Protein AF-A0AAV9ZEU3-F1 (afdb_monomer_lite)

Foldseek 3Di:
DVVVVVVVVLVVCCVVPVPPPDPCVVPVPPDPDDDDDDQWDFADDDPPDDPPVDTDIDRPPVVNVVRVVVVVVVVVVPPCPDDPVRVVVVVVVVVVVVPDDDDPVRVVVVPDDDDPVNVVVVVVVDDPPDDPD

Organism: NCBI:txid2862362

Secondary structure (DSSP, 8-state):
-HHHHHHHHHHHHHHHHSSSSSHHHHHHTS--PPPP----EEPPPPTTS---SPPPEE--HHHHHHHHHHHHHHHHHHT--S-HHHHHHHHHHHHHHH--PPPHHHHHHHHSPPPHHHHHHHHHHSPTT----

Radius of gyration: 28.25 Å; chains: 1; bounding box: 56×62×62 Å

Sequence (133 aa):
QNHKKARISANIRNRLEGEVISKYWSMINKPQKPRDVIHRLRKPPNPNQPNTGTAIYESDSRRMANIARNHHNNIQNERRDSTEDERKQTIQRVLSRTARHLSPEQIELLKKKLTREDIVEAMKASANDKAPG

pLDDT: mean 82.83, std 10.75, range [39.19, 95.31]

Structure (mmCIF, N/CA/C/O backbone):
data_AF-A0AAV9ZEU3-F1
#
_entry.id   AF-A0AAV9ZEU3-F1
#
loop_
_atom_site.group_PDB
_atom_site.id
_atom_site.type_symbol
_atom_site.label_atom_id
_atom_site.label_alt_id
_atom_site.label_comp_id
_atom_site.label_asym_id
_atom_site.label_entity_id
_atom_site.label_seq_id
_atom_site.pdbx_PDB_ins_code
_atom_site.Cartn_x
_atom_site.Cartn_y
_atom_site.Cartn_z
_atom_site.occupancy
_atom_site.B_iso_or_equiv
_atom_site.auth_seq_id
_atom_site.auth_comp_id
_atom_site.auth_asym_id
_atom_site.auth_atom_id
_atom_site.pdbx_PDB_model_num
ATOM 1 N N . GLN A 1 1 ? 3.373 -36.953 4.414 1.00 52.97 1 GLN A N 1
ATOM 2 C CA . GLN A 1 1 ? 3.320 -36.603 5.858 1.00 52.97 1 GLN A CA 1
ATOM 3 C C . GLN A 1 1 ? 2.826 -35.169 6.147 1.00 52.97 1 GLN A C 1
ATOM 5 O O . GLN A 1 1 ? 2.176 -34.978 7.170 1.00 52.97 1 GLN A O 1
ATOM 10 N N . ASN A 1 2 ? 3.020 -34.179 5.260 1.00 66.94 2 ASN A N 1
ATOM 11 C CA . ASN A 1 2 ? 2.588 -32.780 5.484 1.00 66.94 2 ASN A CA 1
ATOM 12 C C . ASN A 1 2 ? 1.066 -32.555 5.601 1.00 66.94 2 ASN A C 1
ATOM 14 O O . ASN A 1 2 ? 0.635 -31.725 6.397 1.00 66.94 2 ASN A O 1
ATOM 18 N N . HIS A 1 3 ? 0.234 -33.325 4.892 1.00 72.38 3 HIS A N 1
ATOM 19 C CA . HIS A 1 3 ? -1.227 -33.145 4.929 1.00 72.38 3 HIS A CA 1
ATOM 20 C C . HIS A 1 3 ? -1.856 -33.436 6.301 1.00 72.38 3 HIS A C 1
ATOM 22 O O . HIS A 1 3 ? -2.799 -32.757 6.700 1.00 72.38 3 HIS A O 1
ATOM 28 N N . LYS A 1 4 ? -1.316 -34.404 7.060 1.00 83.31 4 LYS A N 1
ATOM 29 C CA . LYS A 1 4 ? -1.794 -34.707 8.422 1.00 83.31 4 LYS A CA 1
ATOM 30 C C . LYS A 1 4 ? -1.521 -33.536 9.374 1.00 83.31 4 LYS A C 1
ATOM 32 O O . LYS A 1 4 ? -2.421 -33.126 10.098 1.00 83.31 4 LYS A O 1
ATOM 37 N N . LYS A 1 5 ? -0.319 -32.949 9.313 1.00 85.31 5 LYS A N 1
ATOM 38 C CA . LYS A 1 5 ? 0.057 -31.777 10.125 1.00 85.31 5 LYS A CA 1
ATOM 39 C C . LYS A 1 5 ? -0.800 -30.550 9.790 1.00 85.31 5 LYS A C 1
ATOM 41 O O . LYS A 1 5 ? -1.290 -29.890 10.700 1.00 85.31 5 LYS A O 1
ATOM 46 N N . ALA A 1 6 ? -1.042 -30.293 8.502 1.00 85.06 6 ALA A N 1
ATOM 47 C CA . ALA A 1 6 ? -1.888 -29.184 8.057 1.00 85.06 6 ALA A CA 1
ATOM 48 C C . ALA A 1 6 ? -3.336 -29.311 8.563 1.00 85.06 6 ALA A C 1
ATOM 50 O O . ALA A 1 6 ? -3.896 -28.342 9.068 1.00 85.06 6 ALA A O 1
ATOM 51 N N . ARG A 1 7 ? -3.919 -30.518 8.504 1.00 86.19 7 ARG A N 1
ATOM 52 C CA . ARG A 1 7 ? -5.271 -30.782 9.027 1.00 86.19 7 ARG A CA 1
ATOM 53 C C . ARG A 1 7 ? -5.368 -30.570 10.536 1.00 86.19 7 ARG A C 1
ATOM 55 O O . ARG A 1 7 ? -6.319 -29.952 10.997 1.00 86.19 7 ARG A O 1
ATOM 62 N N . ILE A 1 8 ? -4.385 -31.057 11.295 1.00 92.38 8 ILE A N 1
ATOM 63 C CA . ILE A 1 8 ? -4.357 -30.879 12.753 1.00 92.38 8 ILE A CA 1
ATOM 64 C C . ILE A 1 8 ? -4.259 -29.389 13.101 1.00 92.38 8 ILE A C 1
ATOM 66 O O . ILE A 1 8 ? -5.038 -28.902 13.914 1.00 92.38 8 ILE A O 1
ATOM 70 N N . SER A 1 9 ? -3.367 -28.648 12.437 1.00 89.81 9 SER A N 1
ATOM 71 C CA . SER A 1 9 ? -3.222 -27.202 12.644 1.00 89.81 9 SER A CA 1
ATOM 72 C C . SER A 1 9 ? -4.503 -26.431 12.306 1.00 89.81 9 SER A C 1
ATOM 74 O O . SER A 1 9 ? -4.912 -25.569 13.082 1.00 89.81 9 SER A O 1
ATOM 76 N N . ALA A 1 10 ? -5.177 -26.778 11.205 1.00 87.25 10 ALA A N 1
ATOM 77 C CA . ALA A 1 10 ? -6.451 -26.170 10.833 1.00 87.25 10 ALA A CA 1
ATOM 78 C C . ALA A 1 10 ? -7.549 -26.446 11.872 1.00 87.25 10 ALA A C 1
ATOM 80 O O . ALA A 1 10 ? -8.255 -25.518 12.250 1.00 87.25 10 ALA A O 1
ATOM 81 N N . ASN A 1 11 ? -7.651 -27.678 12.387 1.00 91.19 11 ASN A N 1
ATOM 82 C CA . ASN A 1 11 ? -8.626 -28.034 13.423 1.00 91.19 11 ASN A CA 1
ATOM 83 C C . ASN A 1 11 ? -8.376 -27.303 14.746 1.00 91.19 11 ASN A C 1
ATOM 85 O O . ASN A 1 11 ? -9.321 -26.808 15.355 1.00 91.19 11 ASN A O 1
ATOM 89 N N . ILE A 1 12 ? -7.114 -27.218 15.182 1.00 92.31 12 ILE A N 1
ATOM 90 C CA . ILE A 1 12 ? -6.742 -26.468 16.392 1.00 92.31 12 ILE A CA 1
ATOM 91 C C . ILE A 1 12 ? -7.138 -25.001 16.226 1.00 92.31 12 ILE A C 1
ATOM 93 O O . ILE A 1 12 ? -7.780 -24.432 17.105 1.00 92.31 12 ILE A O 1
ATOM 97 N N . ARG A 1 13 ? -6.810 -24.402 15.078 1.00 91.06 13 ARG A N 1
ATOM 98 C CA . ARG A 1 13 ? -7.118 -22.998 14.810 1.00 91.06 13 ARG A CA 1
ATOM 99 C C . ARG A 1 13 ? -8.617 -22.737 14.694 1.00 91.06 13 ARG A C 1
ATOM 101 O O . ARG A 1 13 ? -9.086 -21.741 15.227 1.00 91.06 13 ARG A O 1
ATOM 108 N N . ASN A 1 14 ? -9.371 -23.655 14.089 1.00 91.56 14 ASN A N 1
ATOM 109 C CA . ASN A 1 14 ? -10.827 -23.565 14.029 1.00 91.56 14 ASN A CA 1
ATOM 110 C C . ASN A 1 14 ? -11.463 -23.610 15.417 1.00 91.56 14 ASN A C 1
ATOM 112 O O . ASN A 1 14 ? -12.364 -22.836 15.707 1.00 91.56 14 ASN A O 1
ATOM 116 N N . ARG A 1 15 ? -10.958 -24.476 16.301 1.00 93.31 15 ARG A N 1
ATOM 117 C CA . ARG A 1 15 ? -11.458 -24.575 17.674 1.00 93.31 15 ARG A CA 1
ATOM 118 C C . ARG A 1 15 ? -11.195 -23.310 18.498 1.00 93.31 15 ARG A C 1
ATOM 120 O O . ARG A 1 15 ? -11.976 -23.010 19.389 1.00 93.31 15 ARG A O 1
ATOM 127 N N . LEU A 1 16 ? -10.096 -22.603 18.231 1.00 92.62 16 LEU A N 1
ATOM 128 C CA . LEU A 1 16 ? -9.717 -21.390 18.964 1.00 92.62 16 LEU A CA 1
ATOM 129 C C . LEU A 1 16 ? -10.364 -20.118 18.398 1.00 92.62 16 LEU A C 1
ATOM 131 O O . LEU A 1 16 ? -10.784 -19.254 19.156 1.00 92.62 16 LEU A O 1
ATOM 135 N N . GLU A 1 17 ? -10.405 -19.984 17.071 1.00 93.25 17 GLU A N 1
ATOM 136 C CA . GLU A 1 17 ? -10.712 -18.723 16.377 1.00 93.25 17 GLU A CA 1
ATOM 137 C C . GLU A 1 17 ? -11.959 -18.813 15.474 1.00 93.25 17 GLU A C 1
ATOM 139 O O . GLU A 1 17 ? -12.324 -17.822 14.843 1.00 93.25 17 GLU A O 1
ATOM 144 N N . GLY A 1 18 ? -12.599 -19.984 15.371 1.00 88.69 18 GLY A N 1
ATOM 145 C CA . GLY A 1 18 ? -13.697 -20.255 14.432 1.00 88.69 18 GLY A CA 1
ATOM 146 C C . GLY A 1 18 ? -15.055 -19.670 14.824 1.00 88.69 18 GLY A C 1
ATOM 147 O O . GLY A 1 18 ? -15.936 -19.590 13.976 1.00 88.69 18 GLY A O 1
ATOM 148 N N . GLU A 1 19 ? -15.216 -19.216 16.067 1.00 90.56 19 GLU A N 1
ATOM 149 C CA . GLU A 1 19 ? -16.444 -18.563 16.562 1.00 90.56 19 GLU A CA 1
ATOM 150 C C . GLU A 1 19 ? -16.211 -17.100 16.973 1.00 90.56 19 GLU A C 1
ATOM 152 O O . GLU A 1 19 ? -17.136 -16.399 17.374 1.00 90.56 19 GLU A O 1
ATOM 157 N N . VAL A 1 20 ? -14.974 -16.609 16.842 1.00 90.31 20 VAL A N 1
ATOM 158 C CA . VAL A 1 20 ? -14.593 -15.234 17.181 1.00 90.31 20 VAL A CA 1
ATOM 159 C C . VAL A 1 20 ? -14.303 -14.469 15.900 1.00 90.31 20 VAL A C 1
ATOM 161 O O . VAL A 1 20 ? -13.598 -14.970 15.021 1.00 90.31 20 VAL A O 1
ATOM 164 N N . ILE A 1 21 ? -14.788 -13.226 15.810 1.00 8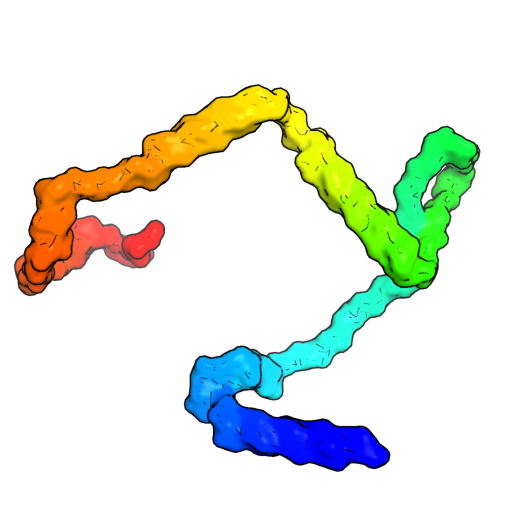8.75 21 ILE A N 1
ATOM 165 C CA . ILE A 1 21 ? -14.469 -12.324 14.698 1.00 88.75 21 ILE A CA 1
ATOM 166 C C . ILE A 1 21 ? -12.953 -12.101 14.674 1.00 88.75 21 ILE A C 1
ATOM 168 O O . ILE A 1 21 ? -12.387 -11.330 15.445 1.00 88.75 21 ILE A O 1
ATOM 172 N N . SER A 1 22 ? -12.286 -12.829 13.786 1.00 90.38 22 SER A N 1
ATOM 173 C CA . SER A 1 22 ? -10.836 -12.903 13.689 1.00 90.38 22 SER A CA 1
ATOM 174 C C . SER A 1 22 ? -10.401 -12.933 12.223 1.00 90.38 22 SER A C 1
ATOM 176 O O . SER A 1 22 ? -11.187 -13.170 11.294 1.00 90.38 22 SER A O 1
ATOM 178 N N . LYS A 1 23 ? -9.101 -12.726 11.985 1.00 88.56 23 LYS A N 1
ATOM 179 C CA . LYS A 1 23 ? -8.526 -12.895 10.643 1.00 88.56 23 LYS A CA 1
ATOM 180 C C . LYS A 1 23 ? -8.757 -14.316 10.118 1.00 88.56 23 LYS A C 1
ATOM 182 O O . LYS A 1 23 ? -8.974 -14.492 8.928 1.00 88.56 23 LYS A O 1
ATOM 187 N N . TYR A 1 24 ? -8.713 -15.327 10.983 1.00 90.00 24 TYR A N 1
ATOM 188 C CA . TYR A 1 24 ? -8.988 -16.703 10.587 1.00 90.00 24 TYR A CA 1
ATOM 189 C C . TYR A 1 24 ? -10.449 -16.895 10.165 1.00 90.00 24 TYR A C 1
ATOM 191 O O . TYR A 1 24 ? -10.692 -17.383 9.061 1.00 90.00 24 TYR A O 1
ATOM 199 N N . TRP A 1 25 ? -11.398 -16.418 10.977 1.00 91.94 25 TRP A N 1
ATOM 200 C CA . TRP A 1 25 ? -12.835 -16.485 10.693 1.00 91.94 25 TRP A CA 1
ATOM 201 C C . TRP A 1 25 ? -13.198 -15.853 9.343 1.00 91.94 25 TRP A C 1
ATOM 203 O O . TRP A 1 25 ? -13.880 -16.455 8.520 1.00 91.94 25 TRP A O 1
ATOM 213 N N . SER A 1 26 ? -12.648 -14.671 9.053 1.00 89.06 26 SER A N 1
ATOM 214 C CA . SER A 1 26 ? -12.870 -13.983 7.769 1.00 89.06 26 SER A CA 1
ATOM 215 C C . SER A 1 26 ? -12.223 -14.675 6.558 1.00 89.06 26 SER A C 1
ATOM 217 O O . SER A 1 26 ? -12.614 -14.417 5.419 1.00 89.06 26 SER A O 1
ATOM 219 N N . MET A 1 27 ? -11.231 -15.547 6.766 1.00 88.06 27 MET A N 1
ATOM 220 C CA . MET A 1 27 ? -10.512 -16.232 5.686 1.00 88.06 27 MET A CA 1
ATOM 221 C C . MET A 1 27 ? -11.005 -17.656 5.409 1.00 88.06 27 MET A C 1
ATOM 223 O O . MET A 1 27 ? -10.748 -18.145 4.310 1.00 88.06 27 MET A O 1
ATOM 227 N N . ILE A 1 28 ? -11.689 -18.320 6.349 1.00 88.06 28 ILE A N 1
ATOM 228 C CA . ILE A 1 28 ? -12.018 -19.756 6.252 1.00 88.06 28 ILE A CA 1
ATOM 229 C C . ILE A 1 28 ? -12.888 -20.098 5.032 1.00 88.06 28 ILE A C 1
ATOM 231 O O . ILE A 1 28 ? -12.634 -21.090 4.356 1.00 88.06 28 ILE A O 1
ATOM 235 N N . ASN A 1 29 ? -13.844 -19.226 4.701 1.00 85.75 29 ASN A N 1
ATOM 236 C CA . ASN A 1 29 ? -14.749 -19.382 3.556 1.00 85.75 29 ASN A CA 1
ATOM 237 C C . ASN A 1 29 ? -14.325 -18.547 2.343 1.00 85.75 29 ASN A C 1
ATOM 239 O O . ASN A 1 29 ? -14.999 -18.546 1.312 1.00 85.75 29 ASN A O 1
ATOM 243 N N . LYS A 1 30 ? -13.219 -17.800 2.447 1.00 86.69 30 LYS A N 1
ATOM 244 C CA . LYS A 1 30 ? -12.756 -16.957 1.350 1.00 86.69 30 LYS A CA 1
ATOM 245 C C . LYS A 1 30 ? -12.146 -17.852 0.266 1.00 86.69 30 LYS A C 1
ATOM 247 O O . LYS A 1 30 ? -11.162 -18.539 0.553 1.00 86.69 30 LYS A O 1
ATOM 252 N N . PRO A 1 31 ? -12.656 -17.825 -0.980 1.00 84.94 31 PRO A N 1
ATOM 253 C CA . PRO A 1 31 ? -12.087 -18.621 -2.056 1.00 84.94 31 PRO A CA 1
ATOM 254 C C . PRO A 1 31 ? -10.631 -18.209 -2.281 1.00 84.94 31 PRO A C 1
ATOM 256 O O . PRO A 1 31 ? -10.331 -17.060 -2.619 1.00 84.94 31 PRO A O 1
ATOM 259 N N . GLN A 1 32 ? -9.715 -19.154 -2.077 1.00 79.12 32 GLN A N 1
ATOM 260 C CA . GLN A 1 32 ? -8.297 -18.960 -2.352 1.00 79.12 32 GLN A CA 1
ATOM 261 C C . GLN A 1 32 ? -8.077 -19.160 -3.848 1.00 79.12 32 GLN A C 1
ATOM 263 O O . GLN A 1 32 ? -7.801 -20.266 -4.310 1.00 79.12 32 GLN A O 1
ATOM 268 N N . LYS A 1 33 ? -8.243 -18.088 -4.624 1.00 79.94 33 LYS A N 1
ATOM 269 C CA . LYS A 1 33 ? -7.808 -18.101 -6.020 1.00 79.94 33 LYS A CA 1
ATOM 270 C C . LYS A 1 33 ? -6.277 -18.176 -6.037 1.00 79.94 33 LYS A C 1
ATOM 272 O O . LYS A 1 33 ? -5.644 -17.409 -5.301 1.00 79.94 33 LYS A O 1
ATOM 277 N N . PRO A 1 34 ? -5.668 -19.070 -6.839 1.00 75.19 34 PRO A N 1
ATOM 278 C CA . PRO A 1 34 ? -4.247 -18.975 -7.133 1.00 75.19 34 PRO A CA 1
ATOM 279 C C . PRO A 1 34 ? -3.956 -17.542 -7.571 1.00 75.19 34 PRO A C 1
ATOM 281 O O . PRO A 1 34 ? -4.714 -16.968 -8.351 1.00 75.19 34 PRO A O 1
ATOM 284 N N . ARG A 1 35 ? -2.905 -16.932 -7.024 1.00 75.62 35 ARG A N 1
ATOM 285 C CA . ARG A 1 35 ? -2.453 -15.647 -7.561 1.00 75.62 35 ARG A CA 1
ATOM 286 C C . ARG A 1 35 ? -2.040 -15.885 -9.010 1.00 75.62 35 ARG A C 1
ATOM 288 O O . ARG A 1 35 ? -1.357 -16.876 -9.269 1.00 75.62 35 ARG A O 1
ATOM 295 N N . ASP A 1 36 ? -2.438 -14.996 -9.915 1.00 80.88 36 ASP A N 1
ATOM 296 C CA . ASP A 1 36 ? -1.993 -15.063 -11.304 1.00 80.88 36 ASP A CA 1
ATOM 297 C C . ASP A 1 36 ? -0.463 -15.103 -11.341 1.00 80.88 36 ASP A C 1
ATOM 299 O O . ASP A 1 36 ? 0.223 -14.264 -10.745 1.00 80.88 36 ASP A O 1
ATOM 303 N N . VAL A 1 37 ? 0.078 -16.127 -11.999 1.00 83.69 37 VAL A N 1
ATOM 304 C CA . VAL A 1 37 ? 1.522 -16.300 -12.123 1.00 83.69 37 VAL A CA 1
ATOM 305 C C . VAL A 1 37 ? 1.997 -15.427 -13.273 1.00 83.69 37 VAL A C 1
ATOM 307 O O . VAL A 1 37 ? 1.701 -15.677 -14.439 1.00 83.69 37 VAL A O 1
ATOM 310 N N . ILE A 1 38 ? 2.768 -14.395 -12.948 1.00 88.62 38 ILE A N 1
ATOM 311 C CA . ILE A 1 38 ? 3.424 -13.575 -13.963 1.00 88.62 38 ILE A CA 1
ATOM 312 C C . ILE A 1 38 ? 4.655 -14.347 -14.447 1.00 88.62 38 ILE A C 1
ATOM 314 O O . ILE A 1 38 ? 5.662 -14.415 -13.749 1.00 88.62 38 ILE A O 1
ATOM 318 N N . HIS A 1 39 ? 4.572 -14.941 -15.637 1.00 91.38 39 HIS A N 1
ATOM 319 C CA . HIS A 1 39 ? 5.661 -15.749 -16.203 1.00 91.38 39 HIS A CA 1
ATOM 320 C C . HIS A 1 39 ? 6.869 -14.923 -16.655 1.00 91.38 39 HIS A C 1
ATOM 322 O O . HIS A 1 39 ? 8.000 -15.402 -16.621 1.00 91.38 39 HIS A O 1
ATOM 328 N N . ARG A 1 40 ? 6.625 -13.702 -17.137 1.00 93.62 40 ARG A N 1
ATOM 329 C CA . ARG A 1 40 ? 7.667 -12.803 -17.630 1.00 93.62 40 ARG A CA 1
ATOM 330 C C . ARG A 1 40 ? 7.213 -11.354 -17.582 1.00 93.62 40 ARG A C 1
ATOM 332 O O . ARG A 1 40 ? 6.034 -11.067 -17.781 1.00 93.62 40 ARG A O 1
ATOM 339 N N . LEU A 1 41 ? 8.155 -10.444 -17.368 1.00 93.44 41 LEU A N 1
ATOM 340 C CA . LEU A 1 41 ? 7.930 -9.002 -17.367 1.00 93.44 41 LEU A CA 1
ATOM 341 C C . LEU A 1 41 ? 8.644 -8.362 -18.554 1.00 93.44 41 LEU A C 1
ATOM 343 O O . LEU A 1 41 ? 9.796 -8.684 -18.833 1.00 93.44 41 LEU A O 1
ATOM 347 N N . ARG A 1 42 ? 7.984 -7.440 -19.254 1.00 92.25 42 ARG A N 1
ATOM 348 C CA . ARG A 1 42 ? 8.628 -6.664 -20.320 1.00 92.25 42 ARG A CA 1
ATOM 349 C C . ARG A 1 42 ? 9.696 -5.750 -19.711 1.00 92.25 42 ARG A C 1
ATOM 351 O O . ARG A 1 42 ? 9.416 -5.030 -18.754 1.00 92.25 42 ARG A O 1
ATOM 358 N N . LYS A 1 43 ? 10.909 -5.770 -20.264 1.00 90.44 43 LYS A N 1
ATOM 359 C CA . LYS A 1 43 ? 11.983 -4.856 -19.860 1.00 90.44 43 LYS A CA 1
ATOM 360 C C . LYS A 1 43 ? 11.669 -3.437 -20.350 1.00 90.44 43 LYS A C 1
ATOM 362 O O . LYS A 1 43 ? 11.121 -3.290 -21.448 1.00 90.44 43 LYS A O 1
ATOM 367 N N . PRO A 1 44 ? 12.003 -2.399 -19.565 1.00 86.62 44 PRO A N 1
ATOM 368 C CA . PRO A 1 44 ? 11.906 -1.026 -20.037 1.00 86.62 44 PRO A CA 1
ATOM 369 C C . PRO A 1 44 ? 12.831 -0.824 -21.249 1.00 86.62 44 PRO A C 1
ATOM 371 O O . PRO A 1 44 ? 13.851 -1.515 -21.354 1.00 86.62 44 PRO A O 1
ATOM 374 N N . PRO A 1 45 ? 12.482 0.089 -22.171 1.00 81.12 45 PRO A N 1
ATOM 375 C CA . PRO A 1 45 ? 13.324 0.388 -23.322 1.00 81.12 45 PRO A CA 1
ATOM 376 C C . PRO A 1 45 ? 14.708 0.849 -22.852 1.00 81.12 45 PRO A C 1
ATOM 378 O O . PRO A 1 45 ? 14.821 1.699 -21.970 1.00 81.12 45 PRO A O 1
ATOM 381 N N . ASN A 1 46 ? 15.761 0.262 -23.422 1.00 76.88 46 ASN A N 1
ATOM 382 C CA . ASN A 1 46 ? 17.135 0.652 -23.136 1.00 76.88 46 ASN A CA 1
ATOM 383 C C . ASN A 1 46 ? 17.594 1.651 -24.212 1.00 76.88 46 ASN A C 1
ATOM 385 O O . ASN A 1 46 ? 17.640 1.262 -25.379 1.00 76.88 46 ASN A O 1
ATOM 389 N N . PRO A 1 47 ? 17.958 2.897 -23.856 1.00 70.12 47 PRO A N 1
ATOM 390 C CA . PRO A 1 47 ? 18.412 3.901 -24.823 1.00 70.12 47 PRO A CA 1
ATOM 391 C C . PRO A 1 47 ? 19.701 3.497 -25.558 1.00 70.12 47 PRO A C 1
ATOM 393 O O . PRO A 1 47 ? 19.969 4.007 -26.639 1.00 70.12 47 PRO A O 1
ATOM 396 N N . ASN A 1 48 ? 20.470 2.552 -25.007 1.00 70.94 48 ASN A N 1
ATOM 397 C CA . ASN A 1 48 ? 21.717 2.058 -25.595 1.00 70.94 48 ASN A CA 1
ATOM 398 C C . ASN A 1 48 ? 21.528 0.806 -26.471 1.00 70.94 48 ASN A C 1
ATOM 400 O O . ASN A 1 48 ? 22.515 0.223 -26.918 1.00 70.94 48 ASN A O 1
ATOM 404 N N . GLN A 1 49 ? 20.291 0.344 -26.689 1.00 67.12 49 GLN A N 1
ATOM 405 C CA . GLN A 1 49 ? 20.006 -0.752 -27.617 1.00 67.12 49 GLN A CA 1
ATOM 406 C C . GLN A 1 49 ? 19.354 -0.219 -28.896 1.00 67.12 49 GLN A C 1
ATOM 408 O O . GLN A 1 49 ? 18.457 0.621 -28.813 1.00 67.12 49 GLN A O 1
ATOM 413 N N . PRO A 1 50 ? 19.753 -0.721 -30.082 1.00 64.44 50 PRO A N 1
ATOM 414 C CA . PRO A 1 50 ? 19.088 -0.361 -31.323 1.00 64.44 50 PRO A CA 1
ATOM 415 C C . PRO A 1 50 ? 17.608 -0.729 -31.219 1.00 64.44 50 PRO A C 1
ATOM 417 O O . PRO A 1 50 ? 17.256 -1.850 -30.832 1.00 64.44 50 PRO A O 1
ATOM 420 N N . ASN A 1 51 ? 16.749 0.240 -31.538 1.00 62.41 51 ASN A N 1
ATOM 421 C CA . ASN A 1 51 ? 15.299 0.134 -31.441 1.00 62.41 51 ASN A CA 1
ATOM 422 C C . ASN A 1 51 ? 14.776 -0.796 -32.548 1.00 62.41 51 ASN A C 1
ATOM 424 O O . ASN A 1 51 ? 14.212 -0.372 -33.548 1.00 62.41 51 ASN A O 1
ATOM 428 N N . THR A 1 52 ? 15.016 -2.092 -32.379 1.0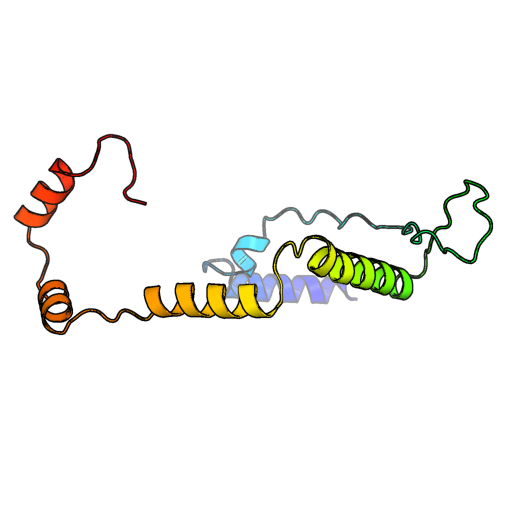0 64.19 52 THR A N 1
ATOM 429 C CA . THR A 1 52 ? 14.651 -3.169 -33.312 1.00 64.19 52 THR A CA 1
ATOM 430 C C . THR A 1 52 ? 13.159 -3.519 -33.243 1.00 64.19 52 THR A C 1
ATOM 432 O O . THR A 1 52 ? 12.744 -4.561 -33.740 1.00 64.19 52 THR A O 1
ATOM 435 N N . GLY A 1 53 ? 12.339 -2.698 -32.569 1.00 65.62 53 GLY A N 1
ATOM 436 C CA . GLY A 1 53 ? 10.897 -2.911 -32.384 1.00 65.62 53 GLY A CA 1
ATOM 437 C C . GLY A 1 53 ? 10.524 -4.146 -31.553 1.00 65.62 53 GLY A C 1
ATOM 438 O O . GLY A 1 53 ? 9.349 -4.363 -31.261 1.00 65.62 53 GLY A O 1
ATOM 439 N N . THR A 1 54 ? 11.502 -4.952 -31.133 1.00 74.44 54 THR A N 1
ATOM 440 C CA . THR A 1 54 ? 11.266 -6.243 -30.486 1.00 74.44 54 THR A CA 1
ATOM 441 C C . THR A 1 54 ? 11.287 -6.080 -28.969 1.00 74.44 54 THR A C 1
ATOM 443 O O . THR A 1 54 ? 12.299 -5.706 -28.377 1.00 74.44 54 THR A O 1
ATOM 446 N N . ALA A 1 55 ? 10.157 -6.350 -28.313 1.00 80.56 55 ALA A N 1
ATOM 447 C CA . ALA A 1 55 ? 10.062 -6.276 -26.859 1.00 80.56 55 ALA A CA 1
ATOM 448 C C . ALA A 1 55 ? 10.895 -7.386 -26.197 1.00 80.56 55 ALA A C 1
ATOM 450 O O . ALA A 1 55 ? 10.669 -8.573 -26.428 1.00 80.56 55 ALA A O 1
ATOM 451 N N . ILE A 1 56 ? 11.835 -6.997 -25.335 1.00 88.56 56 ILE A N 1
ATOM 452 C CA . ILE A 1 56 ? 12.640 -7.932 -24.542 1.00 88.56 56 ILE A CA 1
ATOM 453 C C . ILE A 1 56 ? 11.912 -8.212 -23.225 1.00 88.56 56 ILE A C 1
ATOM 455 O O . ILE A 1 56 ? 11.381 -7.299 -22.590 1.00 88.56 56 ILE A O 1
ATOM 459 N N . TYR A 1 57 ? 11.908 -9.471 -22.794 1.00 93.00 57 TYR A N 1
ATOM 460 C CA . TYR A 1 57 ? 11.259 -9.910 -21.560 1.00 93.00 57 TYR A CA 1
ATOM 461 C C . TYR A 1 57 ? 12.278 -10.455 -20.550 1.00 93.00 57 TYR A C 1
ATOM 463 O O . TYR A 1 57 ? 13.362 -10.906 -20.913 1.00 93.00 57 TYR A O 1
ATOM 471 N N . GLU A 1 58 ? 11.933 -10.383 -19.268 1.00 94.19 58 GLU A N 1
ATOM 472 C CA . GLU A 1 58 ? 12.655 -10.966 -18.138 1.00 94.19 58 GLU A CA 1
ATOM 473 C C . GLU A 1 58 ? 11.799 -12.054 -17.494 1.00 94.19 58 GLU A C 1
ATOM 475 O O . GLU A 1 58 ? 10.615 -11.824 -17.256 1.00 94.19 58 GLU A O 1
ATOM 480 N N . SER A 1 59 ? 12.390 -13.209 -17.205 1.00 94.81 59 SER A N 1
ATOM 481 C CA . SER A 1 59 ? 11.721 -14.348 -16.561 1.00 94.81 59 SER A CA 1
ATOM 482 C C . SER A 1 59 ? 12.285 -14.657 -15.174 1.00 94.81 59 SER A C 1
ATOM 484 O O . SER A 1 59 ? 11.664 -15.398 -14.416 1.00 94.81 59 SER A O 1
ATOM 486 N N . ASP A 1 60 ? 13.451 -14.105 -14.817 1.00 95.06 60 ASP A N 1
ATOM 487 C CA . ASP A 1 60 ? 13.981 -14.222 -13.460 1.00 95.06 60 ASP A CA 1
ATOM 488 C C . ASP A 1 60 ? 13.167 -13.351 -12.493 1.00 95.06 60 ASP A C 1
ATOM 490 O O . ASP A 1 60 ? 13.117 -12.124 -12.612 1.00 95.06 60 ASP A O 1
ATOM 494 N N . SER A 1 61 ? 12.539 -13.984 -11.502 1.00 92.12 61 SER A N 1
ATOM 495 C CA . SER A 1 61 ? 11.597 -13.327 -10.589 1.00 92.12 61 SER A CA 1
ATOM 496 C C . SER A 1 61 ? 12.231 -12.202 -9.765 1.00 92.12 61 SER A C 1
ATOM 498 O O . SER A 1 61 ? 11.579 -11.188 -9.503 1.00 92.12 61 SER A O 1
ATOM 500 N N . ARG A 1 62 ? 13.515 -12.324 -9.397 1.00 94.75 62 ARG A N 1
ATOM 501 C CA . ARG A 1 62 ? 14.235 -11.273 -8.657 1.00 94.75 62 ARG A CA 1
ATOM 502 C C . ARG A 1 62 ? 14.457 -10.056 -9.545 1.00 94.75 62 ARG A C 1
ATOM 504 O O . ARG A 1 62 ? 14.223 -8.924 -9.118 1.00 94.75 62 ARG A O 1
ATOM 511 N N . ARG A 1 63 ? 14.866 -10.270 -10.796 1.00 94.75 63 ARG A N 1
ATOM 512 C CA . ARG A 1 63 ? 15.026 -9.188 -11.774 1.00 94.75 63 ARG A CA 1
ATOM 513 C C . ARG A 1 63 ? 13.690 -8.550 -12.143 1.00 94.75 63 ARG A C 1
ATOM 515 O O . ARG A 1 63 ? 13.627 -7.326 -12.212 1.00 94.75 63 ARG A O 1
ATOM 522 N N . MET A 1 64 ? 12.621 -9.333 -12.288 1.00 94.31 64 MET A N 1
ATOM 523 C CA . MET A 1 64 ? 11.267 -8.805 -12.494 1.00 94.31 64 MET A CA 1
ATOM 524 C C . MET A 1 64 ? 10.838 -7.885 -11.345 1.00 94.31 64 MET A C 1
ATOM 526 O O . MET A 1 64 ? 10.350 -6.784 -11.596 1.00 94.31 64 MET A O 1
ATOM 530 N N . ALA A 1 65 ? 11.075 -8.291 -10.093 1.00 94.31 65 ALA A N 1
ATOM 531 C CA . ALA A 1 65 ? 10.773 -7.465 -8.925 1.00 94.31 65 ALA A CA 1
ATOM 532 C C . ALA A 1 65 ? 11.561 -6.144 -8.933 1.00 94.31 65 ALA A C 1
ATOM 534 O O . ALA A 1 65 ? 10.997 -5.087 -8.657 1.00 94.31 65 ALA A O 1
ATOM 535 N N . ASN A 1 66 ? 12.842 -6.180 -9.315 1.00 95.31 66 ASN A N 1
ATOM 536 C CA . ASN A 1 66 ? 13.662 -4.974 -9.442 1.00 95.31 66 ASN A CA 1
ATOM 537 C C . ASN A 1 66 ? 13.157 -4.037 -10.547 1.00 95.31 66 ASN A C 1
ATOM 539 O O . ASN A 1 66 ? 13.089 -2.829 -10.330 1.00 95.31 66 ASN A O 1
ATOM 543 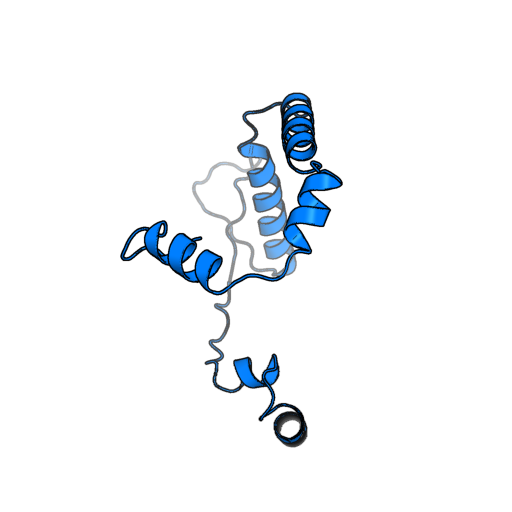N N . ILE A 1 67 ? 12.776 -4.579 -11.709 1.00 93.81 67 ILE A N 1
ATOM 544 C CA . ILE A 1 67 ? 12.199 -3.798 -12.812 1.00 93.81 67 ILE A CA 1
ATOM 545 C C . ILE A 1 67 ? 10.908 -3.112 -12.352 1.00 93.81 67 ILE A C 1
ATOM 547 O O . ILE A 1 67 ? 10.771 -1.901 -12.521 1.00 93.81 67 ILE A O 1
ATOM 551 N N . ALA A 1 68 ? 9.995 -3.859 -11.723 1.00 92.00 68 ALA A N 1
ATOM 552 C CA . ALA A 1 68 ? 8.738 -3.317 -11.214 1.00 92.00 68 ALA A CA 1
ATOM 553 C C . ALA A 1 68 ? 8.968 -2.235 -10.146 1.00 92.00 68 ALA A C 1
ATOM 555 O O . ALA A 1 68 ? 8.372 -1.160 -10.215 1.00 92.00 68 ALA A O 1
ATOM 556 N N . ARG A 1 69 ? 9.879 -2.480 -9.193 1.00 92.69 69 ARG A N 1
ATOM 557 C CA . ARG A 1 69 ? 10.265 -1.504 -8.164 1.00 92.69 69 ARG A CA 1
ATOM 558 C C . ARG A 1 69 ? 10.769 -0.208 -8.791 1.00 92.69 69 ARG A C 1
ATOM 560 O O . ARG A 1 69 ? 10.303 0.865 -8.430 1.00 92.69 69 ARG A O 1
ATOM 567 N N . ASN A 1 70 ? 11.715 -0.307 -9.722 1.00 91.81 70 ASN A N 1
ATOM 568 C CA . ASN A 1 70 ? 12.313 0.865 -10.354 1.00 91.81 70 ASN A CA 1
ATOM 569 C C . ASN A 1 70 ? 11.264 1.648 -11.158 1.00 91.81 70 ASN A C 1
ATOM 571 O O . ASN A 1 70 ? 11.212 2.868 -11.058 1.00 91.81 70 ASN A O 1
ATOM 575 N N . HIS A 1 71 ? 10.384 0.955 -11.887 1.00 89.94 71 HIS A N 1
ATOM 576 C CA . HIS A 1 71 ? 9.281 1.585 -12.609 1.00 89.94 71 HIS A CA 1
ATOM 577 C C . HIS A 1 71 ? 8.342 2.364 -11.674 1.00 89.94 71 HIS A C 1
ATOM 579 O O . HIS A 1 71 ? 8.073 3.538 -11.914 1.00 89.94 71 HIS A O 1
ATOM 585 N N . HIS A 1 72 ? 7.894 1.752 -10.574 1.00 87.88 72 HIS A N 1
ATOM 586 C CA . HIS A 1 72 ? 7.014 2.426 -9.617 1.00 87.88 72 HIS A CA 1
ATOM 587 C C . HIS A 1 72 ? 7.696 3.593 -8.899 1.00 87.88 72 HIS A C 1
ATOM 589 O O . HIS A 1 72 ? 7.068 4.633 -8.716 1.00 87.88 72 HIS A O 1
ATOM 595 N N . ASN A 1 73 ? 8.975 3.458 -8.541 1.00 87.19 73 ASN A N 1
ATOM 596 C CA . ASN A 1 73 ? 9.745 4.559 -7.966 1.00 87.19 73 ASN A CA 1
ATOM 597 C C . ASN A 1 73 ? 9.846 5.740 -8.940 1.00 87.19 73 ASN A C 1
ATOM 599 O O . ASN A 1 73 ? 9.730 6.888 -8.522 1.00 87.19 73 ASN A O 1
ATOM 603 N N . ASN A 1 74 ? 10.028 5.469 -10.233 1.00 85.62 74 ASN A N 1
ATOM 604 C CA . ASN A 1 74 ? 10.119 6.515 -11.247 1.00 85.62 74 ASN A CA 1
ATOM 605 C C . ASN A 1 74 ? 8.769 7.214 -11.459 1.00 85.62 74 ASN A C 1
ATOM 607 O O . ASN A 1 74 ? 8.726 8.440 -11.427 1.00 85.62 74 ASN A O 1
ATOM 611 N N . ILE A 1 75 ? 7.657 6.471 -11.537 1.00 86.19 75 ILE A N 1
ATOM 612 C CA . ILE A 1 75 ? 6.307 7.059 -11.665 1.00 86.19 75 ILE A CA 1
ATOM 613 C C . ILE A 1 75 ? 5.977 7.998 -10.497 1.00 86.19 75 ILE A C 1
ATOM 615 O O . ILE A 1 75 ? 5.344 9.035 -10.694 1.00 86.19 75 ILE A O 1
ATOM 619 N N . GLN A 1 76 ? 6.419 7.672 -9.278 1.00 76.31 76 GLN A N 1
ATOM 620 C CA . GLN A 1 76 ? 6.230 8.546 -8.111 1.00 76.31 76 GLN A CA 1
ATOM 621 C C . GLN A 1 76 ? 6.937 9.907 -8.246 1.00 76.31 76 GLN A C 1
ATOM 623 O O . GLN A 1 76 ? 6.618 10.847 -7.512 1.00 76.31 76 GLN A O 1
ATOM 628 N N . ASN A 1 77 ? 7.896 10.012 -9.165 1.00 74.94 77 ASN A N 1
ATOM 629 C CA . ASN A 1 77 ? 8.644 11.229 -9.455 1.00 74.94 77 ASN A CA 1
ATOM 630 C C . ASN A 1 77 ? 8.191 11.905 -10.762 1.00 74.94 77 ASN A C 1
ATOM 632 O O . ASN A 1 77 ? 8.278 13.124 -10.848 1.00 74.94 77 ASN A O 1
ATOM 636 N N . GLU A 1 78 ? 7.670 11.156 -11.742 1.00 73.06 78 GLU A N 1
ATOM 637 C CA . GLU A 1 78 ? 7.283 11.658 -13.077 1.00 73.06 78 GLU A CA 1
ATOM 638 C C . GLU A 1 78 ? 6.116 12.660 -13.073 1.00 73.06 78 GLU A C 1
ATOM 640 O O . GLU A 1 78 ? 6.022 13.475 -13.981 1.00 73.06 78 GLU A O 1
ATOM 645 N N . ARG A 1 79 ? 5.233 12.629 -12.065 1.00 65.38 79 ARG A N 1
ATOM 646 C CA . ARG A 1 79 ? 4.074 13.545 -11.952 1.00 65.38 79 ARG A CA 1
ATOM 647 C C . ARG A 1 79 ? 4.258 14.656 -10.917 1.00 65.38 79 ARG A C 1
ATOM 649 O O . ARG A 1 79 ? 3.284 15.159 -10.358 1.00 65.38 79 ARG A O 1
ATOM 656 N N . ARG A 1 80 ? 5.501 14.987 -10.568 1.00 66.69 80 ARG A N 1
ATOM 657 C CA . ARG A 1 80 ? 5.769 16.102 -9.656 1.00 66.69 80 ARG A CA 1
ATOM 658 C C . ARG A 1 80 ? 5.745 17.405 -10.445 1.00 66.69 80 ARG A C 1
ATOM 660 O O . ARG A 1 80 ? 6.789 17.911 -10.828 1.00 66.69 80 ARG A O 1
ATOM 667 N N . ASP A 1 81 ? 4.545 17.944 -10.639 1.00 70.12 81 ASP A N 1
ATOM 668 C CA . ASP A 1 81 ? 4.357 19.290 -11.203 1.00 70.12 81 ASP A CA 1
ATOM 669 C C . ASP A 1 81 ? 4.804 20.392 -10.223 1.00 70.12 81 ASP A C 1
ATOM 671 O O . ASP A 1 81 ? 4.966 21.544 -10.608 1.00 70.12 81 ASP A O 1
ATOM 675 N N . SER A 1 82 ? 5.011 20.037 -8.950 1.00 72.88 82 SER A N 1
ATOM 676 C CA . SER A 1 82 ? 5.457 20.939 -7.888 1.00 72.88 82 SER A CA 1
ATOM 677 C C . SER A 1 82 ? 6.906 20.675 -7.486 1.00 72.88 82 SER A C 1
ATOM 679 O O . SER A 1 82 ? 7.307 19.518 -7.297 1.00 72.88 82 SER A O 1
ATOM 681 N N . THR A 1 83 ? 7.650 21.744 -7.230 1.00 83.00 83 THR A N 1
ATOM 682 C CA . THR A 1 83 ? 8.994 21.687 -6.644 1.00 83.00 83 THR A CA 1
ATOM 683 C C . THR A 1 83 ? 8.974 21.067 -5.240 1.00 83.00 83 THR A C 1
ATOM 685 O O . THR A 1 83 ? 7.937 20.976 -4.570 1.00 83.00 83 THR A O 1
ATOM 688 N N . GLU A 1 84 ? 10.134 20.613 -4.755 1.00 81.81 84 GLU A N 1
ATOM 689 C CA . GLU A 1 84 ? 10.225 20.032 -3.412 1.00 81.81 84 GLU A CA 1
ATOM 690 C C . GLU A 1 84 ? 9.836 21.040 -2.314 1.00 81.81 84 GLU A C 1
ATOM 692 O O . GLU A 1 84 ? 9.223 20.652 -1.314 1.00 81.81 84 GLU A O 1
ATOM 697 N N . ASP A 1 85 ? 10.119 22.324 -2.530 1.00 85.44 85 ASP A N 1
ATOM 698 C CA . ASP A 1 85 ? 9.798 23.398 -1.592 1.00 85.44 85 ASP A CA 1
ATOM 699 C C . ASP A 1 85 ? 8.301 23.719 -1.575 1.00 85.44 85 ASP A C 1
ATOM 701 O O . ASP A 1 85 ? 7.706 23.790 -0.498 1.00 85.44 85 ASP A O 1
ATOM 705 N N . GLU A 1 86 ? 7.646 23.793 -2.737 1.00 86.81 86 GLU A N 1
ATOM 706 C CA . GLU A 1 86 ? 6.183 23.943 -2.829 1.00 86.81 86 GLU A CA 1
ATOM 707 C C . GLU A 1 86 ? 5.449 22.785 -2.144 1.00 86.81 86 GLU A C 1
ATOM 709 O O . GLU A 1 86 ? 4.438 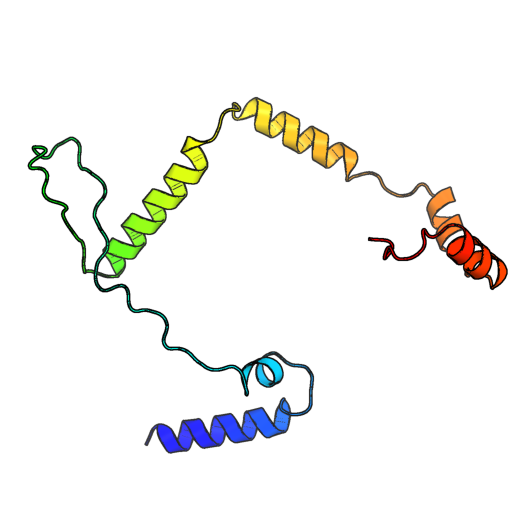22.977 -1.453 1.00 86.81 86 GLU A O 1
ATOM 714 N N . ARG A 1 87 ? 5.988 21.567 -2.277 1.00 83.88 87 ARG A N 1
ATOM 715 C CA . ARG A 1 87 ? 5.471 20.384 -1.587 1.00 83.88 87 ARG A CA 1
ATOM 716 C C . ARG A 1 87 ? 5.623 20.518 -0.073 1.00 83.88 87 ARG A C 1
ATOM 718 O O . ARG A 1 87 ? 4.657 20.270 0.650 1.00 83.88 87 ARG A O 1
ATOM 725 N N . LYS A 1 88 ? 6.803 20.914 0.420 1.00 88.56 88 LYS A N 1
ATOM 726 C CA . LYS A 1 88 ? 7.058 21.128 1.859 1.00 88.56 88 LYS A CA 1
ATOM 727 C C . LYS A 1 88 ? 6.124 22.192 2.434 1.00 88.56 88 LYS A C 1
ATOM 729 O O . LYS A 1 88 ? 5.472 21.935 3.446 1.00 88.56 88 LYS A O 1
ATOM 734 N N . GLN A 1 89 ? 5.984 23.330 1.755 1.00 90.81 89 GLN A N 1
ATOM 735 C CA . GLN A 1 89 ? 5.074 24.405 2.159 1.00 90.81 89 GLN A CA 1
ATOM 736 C C . GLN A 1 89 ? 3.616 23.936 2.182 1.00 90.81 89 GLN A C 1
ATOM 738 O O . GLN A 1 89 ? 2.882 24.210 3.133 1.00 90.81 89 GLN A O 1
ATOM 743 N N . THR A 1 90 ? 3.193 23.172 1.172 1.00 88.31 90 THR A N 1
ATOM 744 C CA . THR A 1 90 ? 1.836 22.616 1.116 1.00 88.31 90 THR A CA 1
ATOM 745 C C . THR A 1 90 ? 1.576 21.640 2.258 1.00 88.31 90 THR A C 1
ATOM 747 O O . THR A 1 90 ? 0.538 21.748 2.910 1.00 88.31 90 THR A O 1
ATOM 750 N N . ILE A 1 91 ? 2.516 20.734 2.542 1.00 88.50 91 ILE A N 1
ATOM 751 C CA . ILE A 1 91 ? 2.422 19.797 3.669 1.00 88.50 91 ILE A CA 1
ATOM 752 C C . ILE A 1 91 ? 2.309 20.565 4.985 1.00 88.50 91 ILE A C 1
ATOM 754 O O . ILE A 1 91 ? 1.397 20.303 5.766 1.00 88.50 91 ILE A O 1
ATOM 758 N N . GLN A 1 92 ? 3.174 21.554 5.210 1.00 89.69 92 GLN A N 1
ATOM 759 C CA . GLN A 1 92 ? 3.160 22.354 6.433 1.00 89.69 92 GLN A CA 1
ATOM 760 C C . GLN A 1 92 ? 1.843 23.128 6.597 1.00 89.69 92 GLN A C 1
ATOM 762 O O . GLN A 1 92 ? 1.273 23.158 7.686 1.00 89.69 92 GLN A O 1
ATOM 767 N N . ARG A 1 93 ? 1.313 23.692 5.506 1.00 88.38 93 ARG A N 1
ATOM 768 C CA . ARG A 1 93 ? 0.016 24.382 5.479 1.00 88.38 93 ARG A CA 1
ATOM 769 C C . ARG A 1 93 ? -1.160 23.452 5.782 1.00 88.38 93 ARG A C 1
ATOM 771 O O . ARG A 1 93 ? -2.131 23.884 6.393 1.00 88.38 93 ARG A O 1
ATOM 778 N N . VAL A 1 94 ? -1.123 22.203 5.322 1.00 89.44 94 VAL A N 1
ATOM 779 C CA . VAL A 1 94 ? -2.173 21.222 5.643 1.00 89.44 94 VAL A CA 1
ATOM 780 C C . VAL A 1 94 ? -2.062 20.800 7.106 1.00 89.44 94 VAL A C 1
ATOM 782 O O . VAL A 1 94 ? -3.059 20.834 7.823 1.00 89.44 94 VAL A O 1
ATOM 785 N N . LEU A 1 95 ? -0.849 20.492 7.571 1.00 87.31 95 LEU A N 1
ATOM 786 C CA . LEU A 1 95 ? -0.605 20.081 8.953 1.00 87.31 95 LEU A CA 1
ATOM 787 C C . LEU A 1 95 ? -0.992 21.164 9.968 1.00 87.31 95 LEU A C 1
ATOM 789 O O . LEU A 1 95 ? -1.558 20.847 11.014 1.00 87.31 95 LEU A O 1
ATOM 793 N N . SER A 1 96 ? -0.770 22.442 9.649 1.00 83.94 96 SER A N 1
ATOM 794 C CA . SER A 1 96 ? -1.184 23.552 10.515 1.00 83.94 96 SER A CA 1
ATOM 795 C C . SER A 1 96 ? -2.705 23.694 10.637 1.00 83.94 96 SER A C 1
ATOM 797 O O . SER A 1 96 ? -3.197 24.225 11.631 1.00 83.94 96 SER A O 1
ATOM 799 N N . ARG A 1 97 ? -3.474 23.189 9.663 1.00 80.00 97 ARG A N 1
ATOM 800 C CA . ARG A 1 97 ? -4.941 23.131 9.748 1.00 80.00 97 ARG A CA 1
ATOM 801 C C . ARG A 1 97 ? -5.419 21.956 10.595 1.00 80.00 97 ARG A C 1
ATOM 803 O O . ARG A 1 97 ? -6.417 22.097 11.293 1.00 80.00 97 ARG A O 1
ATOM 810 N N . THR A 1 98 ? -4.718 20.823 10.545 1.00 76.12 98 THR A N 1
ATOM 811 C CA . THR A 1 98 ? -5.083 19.607 11.290 1.00 76.12 98 THR A CA 1
ATOM 812 C C . THR A 1 98 ? -4.630 19.626 12.747 1.00 76.12 98 THR A C 1
ATOM 814 O O . THR A 1 98 ? -5.246 18.969 13.574 1.00 76.12 98 THR A O 1
ATOM 817 N N . ALA A 1 99 ? -3.599 20.403 13.093 1.00 62.38 99 ALA A N 1
ATOM 818 C CA . ALA A 1 99 ? -3.116 20.567 14.469 1.00 62.38 99 ALA A CA 1
ATOM 819 C C . ALA A 1 99 ? -3.979 21.531 15.313 1.00 62.38 99 ALA A C 1
ATOM 821 O O . ALA A 1 99 ? -3.491 22.168 16.246 1.00 62.38 99 ALA A O 1
ATOM 822 N N . ARG A 1 100 ? -5.263 21.688 14.976 1.00 70.06 100 ARG A N 1
ATOM 823 C CA . ARG A 1 100 ? -6.202 22.451 15.798 1.00 70.06 100 ARG A CA 1
ATOM 824 C C . ARG A 1 100 ? -6.739 21.535 16.887 1.00 70.06 100 ARG A C 1
ATOM 826 O O . ARG A 1 100 ? -7.517 20.625 16.618 1.00 70.06 100 ARG A O 1
ATOM 833 N N . HIS A 1 101 ? -6.305 21.783 18.114 1.00 75.31 101 HIS A N 1
ATOM 834 C CA . HIS A 1 101 ? -6.926 21.195 19.290 1.00 75.31 101 HIS A CA 1
ATOM 835 C C . HIS A 1 101 ? -8.249 21.905 19.578 1.00 75.31 101 HIS A C 1
ATOM 837 O O . HIS A 1 101 ? -8.401 23.094 19.292 1.00 75.31 101 HIS A O 1
ATOM 843 N N . LEU A 1 102 ? -9.203 21.164 20.138 1.00 80.75 102 LEU A N 1
ATOM 844 C CA . LEU A 1 102 ? -10.427 21.749 20.672 1.00 80.75 102 LEU A CA 1
ATOM 845 C C . LEU A 1 102 ? -10.053 22.766 21.756 1.00 80.75 102 LEU A C 1
ATOM 847 O O . LEU A 1 102 ? -9.170 22.495 22.577 1.00 80.75 102 LEU A O 1
ATOM 851 N N . SER A 1 103 ? -10.710 23.925 21.765 1.00 85.62 103 SER A N 1
ATOM 852 C CA . SER A 1 103 ? -10.550 24.869 22.871 1.00 85.62 103 SER A CA 1
ATOM 853 C C . SER A 1 103 ? -11.042 24.226 24.178 1.00 85.62 103 SER A C 1
ATOM 855 O O . SER A 1 103 ? -11.887 23.325 24.138 1.00 85.62 103 SER A O 1
ATOM 857 N N . PRO A 1 104 ? -10.567 24.678 25.352 1.00 86.31 104 PRO A N 1
ATOM 858 C CA . PRO A 1 104 ? -11.070 24.181 26.634 1.00 86.31 104 PRO A CA 1
ATOM 859 C C . PRO A 1 104 ? -12.603 24.245 26.734 1.00 86.31 104 PRO A C 1
ATOM 861 O O . PRO A 1 104 ? -13.235 23.306 27.203 1.00 86.31 104 PRO A O 1
ATOM 864 N N . GLU A 1 105 ? -13.210 25.302 26.192 1.00 87.31 105 GLU A N 1
ATOM 865 C CA . GLU A 1 105 ? -14.664 25.490 26.124 1.00 87.31 105 GLU A CA 1
ATOM 866 C C . GLU A 1 105 ? -15.359 24.430 25.255 1.00 87.31 105 GLU A C 1
ATOM 868 O O . GLU A 1 105 ? -16.397 23.891 25.636 1.00 87.31 105 GLU A O 1
ATOM 873 N N . GLN A 1 106 ? -14.778 24.083 24.102 1.00 85.44 106 GLN A N 1
ATOM 874 C CA . GLN A 1 106 ? -15.298 23.034 23.218 1.00 85.44 106 GLN A CA 1
ATOM 875 C C . GLN A 1 106 ? -15.165 21.640 23.842 1.00 85.44 106 GLN A C 1
ATOM 877 O O . GLN A 1 106 ? -16.050 20.801 23.676 1.00 85.44 106 GLN A O 1
ATOM 882 N N . ILE A 1 107 ? -14.078 21.395 24.578 1.00 85.75 107 ILE A N 1
ATOM 883 C CA . ILE A 1 107 ? -13.880 20.152 25.331 1.00 85.75 107 ILE A CA 1
ATOM 884 C C . ILE A 1 107 ? -14.955 20.022 26.414 1.00 85.75 107 ILE A C 1
ATOM 886 O O . ILE A 1 107 ? -15.562 18.960 26.541 1.00 85.75 107 ILE A O 1
ATOM 890 N N . GLU A 1 108 ? -15.227 21.091 27.165 1.00 88.44 108 GLU A N 1
ATOM 891 C CA . GLU A 1 108 ? -16.292 21.096 28.175 1.00 88.44 108 GLU A CA 1
ATOM 892 C C . GLU A 1 108 ? -17.684 20.919 27.558 1.00 88.44 108 GLU A C 1
ATOM 894 O O . GLU A 1 108 ? -18.518 20.207 28.116 1.00 88.44 108 GLU A O 1
ATOM 899 N N . LEU A 1 109 ? -17.933 21.486 26.374 1.00 85.50 109 LEU A N 1
ATOM 900 C CA . LEU A 1 109 ? -19.183 21.263 25.648 1.00 85.50 109 LEU A CA 1
ATOM 901 C C . LEU A 1 109 ? -19.362 19.785 25.260 1.00 85.50 109 LEU A C 1
ATOM 903 O O . LEU A 1 109 ? -20.445 19.240 25.454 1.00 85.50 109 LEU A O 1
ATOM 907 N N . LEU A 1 110 ? -18.302 19.123 24.783 1.00 81.62 110 LEU A N 1
ATOM 908 C CA . LEU A 1 110 ? -18.323 17.700 24.413 1.00 81.62 110 LEU A CA 1
ATOM 909 C C . LEU A 1 110 ? -18.437 16.749 25.611 1.00 81.62 110 LEU A C 1
ATOM 911 O O . LEU A 1 110 ? -18.853 15.605 25.441 1.00 81.62 110 LEU A O 1
ATOM 915 N N . LYS A 1 111 ? -18.076 17.193 26.820 1.00 87.44 111 LYS A N 1
ATOM 916 C CA . LYS A 1 111 ? -18.268 16.410 28.053 1.00 87.44 111 LYS A CA 1
ATOM 917 C C . LYS A 1 111 ? -19.725 16.369 28.514 1.00 87.44 111 LYS A C 1
ATOM 919 O O . LYS A 1 111 ? -20.069 15.522 29.342 1.00 87.44 111 LYS A O 1
ATOM 924 N N . LYS A 1 112 ? -20.580 17.276 28.029 1.00 88.38 112 LYS A N 1
ATOM 925 C CA . LYS A 1 112 ? -22.000 17.286 28.395 1.00 88.38 112 LYS A CA 1
ATOM 926 C C . LYS A 1 112 ? -22.681 16.026 27.863 1.00 88.38 112 LYS A C 1
ATOM 928 O O . LYS A 1 112 ? -22.442 15.593 26.740 1.00 88.38 112 LYS A O 1
ATOM 933 N N . LYS A 1 113 ? -23.537 15.423 28.690 1.00 87.50 113 LYS A N 1
ATOM 934 C CA . LYS A 1 113 ? -24.341 14.268 28.279 1.00 87.50 113 LYS A CA 1
ATOM 935 C C . LYS A 1 113 ? -25.384 14.714 27.261 1.00 87.50 113 LYS A C 1
ATOM 937 O O . LYS A 1 113 ? -26.057 15.714 27.485 1.00 87.50 113 LYS A O 1
ATOM 942 N N . LEU A 1 114 ? -25.525 13.932 26.195 1.00 86.50 114 LEU A N 1
ATOM 943 C CA . LEU A 1 114 ? -26.549 14.136 25.178 1.00 86.50 114 LEU A CA 1
ATOM 944 C C . LEU A 1 114 ? -27.941 13.998 25.814 1.00 86.50 114 LEU A C 1
ATOM 946 O O . LEU A 1 114 ? -28.210 13.002 26.497 1.00 86.50 114 LEU A O 1
ATOM 950 N N . THR A 1 115 ? -28.808 14.981 25.602 1.00 90.62 115 THR A N 1
ATOM 951 C CA . THR A 1 115 ? -30.206 14.932 26.044 1.00 90.62 115 THR A CA 1
ATOM 952 C C . THR A 1 115 ? -31.101 14.359 24.948 1.00 90.62 115 THR A C 1
ATOM 954 O O . THR A 1 115 ? -30.689 14.164 23.801 1.00 90.62 115 THR A O 1
ATOM 957 N N . ARG A 1 116 ? -32.350 14.038 25.296 1.00 88.88 116 ARG A N 1
ATOM 958 C CA . ARG A 1 116 ? -33.314 13.516 24.321 1.00 88.88 116 ARG A CA 1
ATOM 959 C C . ARG A 1 116 ? -33.715 14.599 23.322 1.00 88.88 116 ARG A C 1
ATOM 961 O O . ARG A 1 116 ? -33.958 14.301 22.155 1.00 88.88 116 ARG A O 1
ATOM 968 N N . GLU A 1 117 ? -33.757 15.836 23.787 1.00 88.25 117 GLU A N 1
ATOM 969 C CA . GLU A 1 117 ? -34.049 17.034 23.017 1.00 88.25 117 GLU A CA 1
ATOM 970 C C . GLU A 1 117 ? -32.970 17.255 21.949 1.00 88.25 117 GLU A C 1
ATOM 972 O O . GLU A 1 117 ? -33.319 17.410 20.778 1.00 88.25 117 GLU A O 1
ATOM 977 N N . ASP A 1 118 ? -31.688 17.114 22.314 1.00 85.75 118 ASP A N 1
ATOM 978 C CA . ASP A 1 118 ? -30.557 17.200 21.374 1.00 85.75 118 ASP A CA 1
ATOM 979 C C . ASP A 1 118 ? -30.669 16.158 20.246 1.00 85.75 118 ASP A C 1
ATOM 981 O O . ASP A 1 118 ? -30.404 16.455 19.081 1.00 85.75 118 ASP A O 1
ATOM 985 N N . ILE A 1 119 ? -31.097 14.928 20.567 1.00 84.44 119 ILE A N 1
ATOM 986 C CA . ILE A 1 119 ? -31.291 13.855 19.575 1.00 84.44 119 ILE A CA 1
ATOM 987 C C . ILE A 1 119 ? -32.421 14.211 18.607 1.00 84.44 119 ILE A C 1
ATOM 989 O O . ILE A 1 119 ? -32.292 14.015 17.398 1.00 84.44 119 ILE A O 1
ATOM 993 N N . VAL A 1 120 ? -33.540 14.717 19.128 1.00 86.88 120 VAL A N 1
ATOM 994 C CA . VAL A 1 120 ? -34.699 15.099 18.310 1.00 86.88 120 VAL A CA 1
ATOM 995 C C . VAL A 1 120 ? -34.353 16.275 17.400 1.00 86.88 120 VAL A C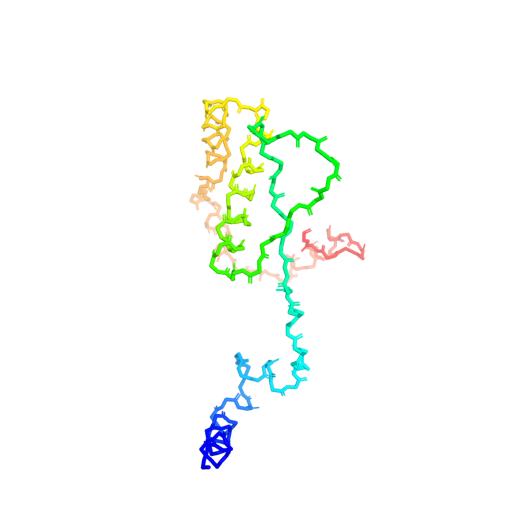 1
ATOM 997 O O . VAL A 1 120 ? -34.754 16.281 16.236 1.00 86.88 120 VAL A O 1
ATOM 1000 N N . GLU A 1 121 ? -33.606 17.256 17.897 1.00 85.19 121 GLU A N 1
ATOM 1001 C CA . GLU A 1 121 ? -33.142 18.389 17.101 1.00 85.19 121 GLU A CA 1
ATOM 1002 C C . GLU A 1 121 ? -32.147 17.953 16.018 1.00 85.19 121 GLU A C 1
ATOM 1004 O O . GLU A 1 121 ? -32.329 18.294 14.848 1.00 85.19 121 GLU A O 1
ATOM 1009 N N . ALA A 1 122 ? -31.170 17.110 16.360 1.00 83.81 12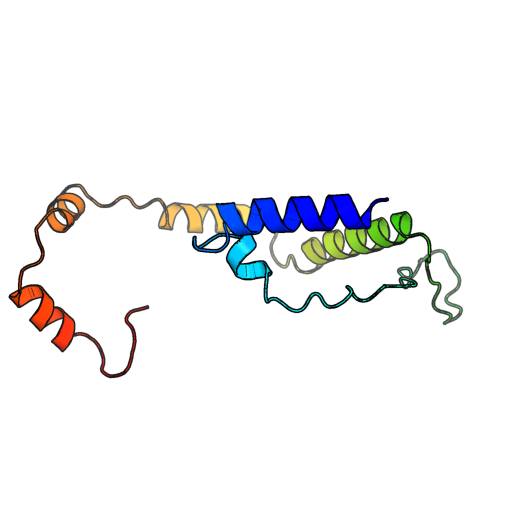2 ALA A N 1
ATOM 1010 C CA . ALA A 1 122 ? -30.218 16.560 15.397 1.00 83.81 122 ALA A CA 1
ATOM 1011 C C . ALA A 1 122 ? -30.910 15.730 14.301 1.00 83.81 122 ALA A C 1
ATOM 1013 O O . ALA A 1 122 ? -30.563 15.842 13.127 1.00 83.81 122 ALA A O 1
ATOM 1014 N N . MET A 1 123 ? -31.928 14.941 14.663 1.00 79.19 123 MET A N 1
ATOM 1015 C CA . MET A 1 123 ? -32.751 14.188 13.710 1.00 79.19 123 MET A CA 1
ATOM 1016 C C . MET A 1 123 ? -33.532 15.107 12.764 1.00 79.19 123 MET A C 1
ATOM 1018 O O . MET A 1 123 ? -33.643 14.798 11.584 1.00 79.19 123 MET A O 1
ATOM 1022 N N . LYS A 1 124 ? -34.049 16.241 13.255 1.00 82.88 124 LYS A N 1
ATOM 1023 C CA . LYS A 1 124 ? -34.738 17.244 12.422 1.00 82.88 124 LYS A CA 1
ATOM 1024 C C . LYS A 1 124 ? -33.784 17.994 11.492 1.00 82.88 124 LYS A C 1
ATOM 1026 O O . LYS A 1 124 ? -34.185 18.372 10.396 1.00 82.88 124 LYS A O 1
ATOM 1031 N N . ALA A 1 125 ? -32.555 18.243 11.942 1.00 79.75 125 ALA A N 1
ATOM 1032 C CA . ALA A 1 125 ? -31.528 18.940 11.171 1.00 79.75 125 ALA A CA 1
ATOM 1033 C C . ALA A 1 125 ? -30.815 18.030 10.153 1.00 79.75 125 ALA A C 1
ATOM 1035 O O . ALA A 1 125 ? -30.195 18.524 9.210 1.00 79.75 125 ALA A O 1
ATOM 1036 N N . SER A 1 126 ? -30.884 16.709 10.334 1.00 77.31 126 SER A N 1
ATOM 1037 C CA . SER A 1 126 ? -30.324 15.739 9.398 1.00 77.31 126 SER A CA 1
ATOM 1038 C C . SER A 1 126 ? -31.145 15.710 8.108 1.00 77.31 126 SER A C 1
ATOM 1040 O O . SER A 1 126 ? -32.372 15.633 8.133 1.00 77.31 126 SER A O 1
ATOM 1042 N N . ALA A 1 127 ? -30.475 15.793 6.959 1.00 72.75 127 ALA A N 1
ATOM 1043 C CA . ALA A 1 127 ? -31.149 15.696 5.672 1.00 72.75 127 ALA A CA 1
ATOM 1044 C C . ALA A 1 127 ? -31.703 14.275 5.473 1.00 72.75 127 ALA A C 1
ATOM 1046 O O . ALA A 1 127 ? -30.965 13.298 5.609 1.00 72.75 127 ALA A O 1
ATOM 1047 N N . ASN A 1 128 ? -32.982 14.164 5.098 1.00 65.62 128 ASN A N 1
ATOM 1048 C CA . ASN A 1 128 ? -33.600 12.880 4.763 1.00 65.62 128 ASN A CA 1
ATOM 1049 C C . ASN A 1 128 ? -32.779 12.145 3.685 1.00 65.62 128 ASN A C 1
ATOM 1051 O O . ASN A 1 128 ? -32.298 12.757 2.729 1.00 65.62 128 ASN A O 1
ATOM 1055 N N . ASP A 1 129 ? -32.617 10.833 3.865 1.00 58.72 129 ASP A N 1
ATOM 1056 C CA . ASP A 1 129 ? -31.884 9.914 2.980 1.00 58.72 129 ASP A CA 1
ATOM 1057 C C . ASP A 1 129 ? -30.382 10.186 2.784 1.00 58.72 129 ASP A C 1
ATOM 1059 O O . ASP A 1 129 ? -29.765 9.663 1.851 1.00 58.72 129 ASP A O 1
ATOM 1063 N N . LYS A 1 130 ? -29.740 10.939 3.684 1.00 56.34 130 LYS A N 1
ATOM 1064 C CA . LYS A 1 130 ? -28.275 11.024 3.731 1.00 56.34 130 LYS A CA 1
ATOM 1065 C C . LYS A 1 130 ? -27.754 10.589 5.089 1.00 56.34 130 LYS A C 1
ATOM 1067 O O . LYS A 1 130 ? -28.100 11.159 6.117 1.00 56.34 130 LYS A O 1
ATOM 1072 N N . ALA A 1 131 ? -26.877 9.588 5.085 1.00 52.28 131 ALA A N 1
ATOM 1073 C CA . ALA A 1 131 ? -26.069 9.308 6.260 1.00 52.28 131 ALA A CA 1
ATOM 1074 C C . ALA A 1 131 ? -25.191 10.542 6.549 1.00 52.28 131 ALA A C 1
ATOM 1076 O O . ALA A 1 131 ? -24.581 11.062 5.610 1.00 52.28 131 ALA A O 1
ATOM 1077 N N . PRO A 1 132 ? -25.115 11.029 7.799 1.00 47.19 132 PRO A N 1
ATOM 1078 C CA . PRO A 1 132 ? -24.127 12.030 8.172 1.00 47.19 132 PRO A CA 1
ATOM 1079 C C . PRO A 1 132 ? -22.740 11.379 8.081 1.00 47.19 132 PRO A C 1
ATOM 1081 O O . PRO A 1 132 ? -22.356 10.592 8.946 1.00 47.19 132 PRO A O 1
ATOM 1084 N N . GLY A 1 133 ? -22.029 11.656 6.989 1.00 39.19 133 GLY A N 1
ATOM 1085 C CA . GLY A 1 133 ? -20.688 11.160 6.689 1.00 39.19 133 GLY A CA 1
ATOM 1086 C C . GLY A 1 133 ? -19.941 12.135 5.800 1.00 39.19 133 GLY A C 1
ATOM 1087 O O . GLY A 1 133 ? -20.529 12.548 4.776 1.00 39.19 133 GLY A O 1
#